Protein AF-A0A3P3W175-F1 (afdb_monomer)

Solvent-accessible surface area (backbone atoms only — not comparable to full-atom values): 4161 Å² total; per-residue (Å²): 134,83,88,79,78,76,74,72,74,37,16,20,17,28,74,81,83,70,46,68,37,82,45,87,78,70,60,76,89,43,46,50,71,80,22,88,38,64,70,59,17,57,53,41,55,66,56,39,63,69,44,44,80,72,42,64,83,64,68,80,73,80,85,81,130

Foldseek 3Di:
DDPPPPPQFFWWQFQVVRAIDGPDPDDPVRTDDRDNDRVVNNCVNVVCVVCCVVCVVPPVPPPDD

Sequence (65 aa):
MSDYNETPEEYWYNTRTGEVEQGKQSISSERLGPFPTFEQAERANEKLAENARAWAEEEAAEDDE

Secondary structure (DSSP, 8-state):
----------EEEETTT--EEESS-S-GGGEEEEESSH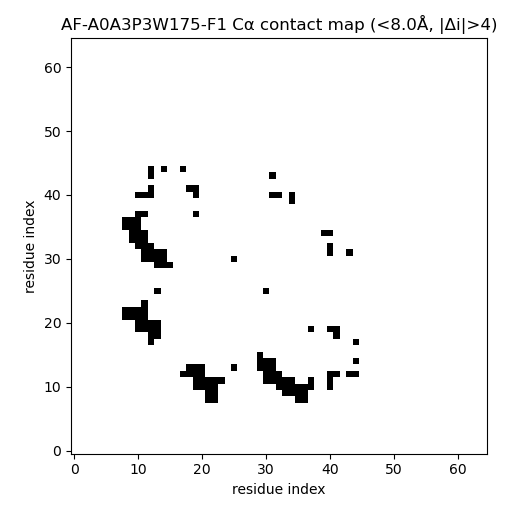HHHHTHHHHHHHHHHHHTTTGGGSS--

pLDDT: mean 72.68, std 16.15, range [41.94, 90.94]

Structure (mmCIF, N/CA/C/O backbone):
data_AF-A0A3P3W175-F1
#
_entry.id   AF-A0A3P3W175-F1
#
loop_
_atom_site.group_PDB
_atom_site.id
_atom_site.type_symbol
_atom_site.label_atom_id
_atom_site.label_alt_id
_atom_site.label_comp_id
_atom_site.label_asym_id
_atom_site.label_entity_id
_atom_site.label_seq_id
_atom_site.pdbx_PDB_ins_code
_atom_site.Cartn_x
_atom_site.Cartn_y
_atom_site.Cartn_z
_atom_site.occupancy
_atom_site.B_iso_or_equiv
_atom_site.auth_seq_id
_atom_site.auth_comp_id
_atom_site.auth_asym_id
_atom_site.auth_atom_id
_atom_site.pdbx_PDB_model_num
ATOM 1 N N . MET A 1 1 ? -12.104 1.870 31.349 1.00 45.88 1 MET A N 1
ATOM 2 C CA . MET A 1 1 ? -12.656 1.359 30.081 1.00 45.88 1 MET A CA 1
ATOM 3 C C . MET A 1 1 ? -11.559 1.485 29.046 1.00 45.88 1 MET A C 1
ATOM 5 O O . MET A 1 1 ? -11.019 2.570 28.917 1.00 45.88 1 MET A O 1
ATOM 9 N N . SER A 1 2 ? -11.151 0.369 28.445 1.00 51.69 2 SER A N 1
ATOM 10 C CA . SER A 1 2 ? -10.097 0.325 27.428 1.00 51.69 2 SER A CA 1
ATOM 11 C C . SER A 1 2 ? -10.665 0.797 26.090 1.00 51.69 2 SER A C 1
ATOM 13 O O . SER A 1 2 ? -11.473 0.076 25.507 1.00 51.69 2 SER A O 1
ATOM 15 N N . ASP A 1 3 ? -10.230 1.958 25.604 1.00 60.44 3 ASP A N 1
ATOM 16 C CA . ASP A 1 3 ? -10.319 2.371 24.194 1.00 60.44 3 ASP A CA 1
ATOM 17 C C . ASP A 1 3 ? -9.400 1.473 23.345 1.00 60.44 3 ASP A C 1
ATOM 19 O O . ASP A 1 3 ? -8.325 1.863 22.905 1.00 60.44 3 ASP A O 1
ATOM 23 N N . TYR A 1 4 ? -9.761 0.197 23.204 1.00 56.19 4 TYR A N 1
ATOM 24 C CA . TYR A 1 4 ? -8.975 -0.808 22.481 1.00 56.19 4 TYR A CA 1
ATOM 25 C C . TYR A 1 4 ? -9.659 -1.186 21.169 1.00 56.19 4 TYR A C 1
ATOM 27 O O . TYR A 1 4 ? -10.004 -2.342 20.947 1.00 56.19 4 TYR A O 1
ATOM 35 N N . ASN A 1 5 ? -9.863 -0.209 20.289 1.00 60.66 5 ASN A N 1
ATOM 36 C CA . ASN A 1 5 ? -10.060 -0.512 18.872 1.00 60.66 5 ASN A CA 1
ATOM 37 C C . ASN A 1 5 ? -9.582 0.634 17.970 1.00 60.66 5 ASN A C 1
ATOM 39 O O . ASN A 1 5 ? -10.286 1.046 17.054 1.00 60.66 5 ASN A O 1
ATOM 43 N N . GLU A 1 6 ? -8.390 1.160 18.241 1.00 57.12 6 GLU A N 1
ATOM 44 C CA . GLU A 1 6 ? -7.811 2.269 17.474 1.00 57.12 6 GLU A CA 1
ATOM 45 C C . GLU A 1 6 ? -6.622 1.825 16.613 1.00 57.12 6 GLU A C 1
ATOM 47 O O . GLU A 1 6 ? -5.695 2.591 16.373 1.00 57.12 6 GLU A O 1
ATOM 52 N N . THR A 1 7 ? -6.618 0.581 16.119 1.00 59.09 7 THR A N 1
ATOM 53 C CA . THR A 1 7 ? -5.820 0.312 14.917 1.00 59.09 7 THR A CA 1
ATOM 54 C C . THR A 1 7 ? -6.517 1.049 13.775 1.00 59.09 7 THR A C 1
ATOM 56 O O . THR A 1 7 ? -7.638 0.651 13.437 1.00 59.09 7 THR A O 1
ATOM 59 N N . PRO A 1 8 ? -5.933 2.135 13.229 1.00 66.81 8 PRO A N 1
ATOM 60 C CA . PRO A 1 8 ? -6.525 2.827 12.093 1.00 66.81 8 PRO A CA 1
ATOM 61 C C . PRO A 1 8 ? -6.756 1.806 10.982 1.00 66.81 8 PRO A C 1
ATOM 63 O O . PRO A 1 8 ? -5.971 0.872 10.840 1.00 66.81 8 PRO A O 1
ATOM 66 N N . GLU A 1 9 ? -7.851 1.938 10.240 1.00 77.38 9 GLU A N 1
ATOM 67 C CA . GLU A 1 9 ? -8.193 1.004 9.169 1.00 77.38 9 GLU A CA 1
ATOM 68 C C . GLU A 1 9 ? -7.050 0.966 8.138 1.00 77.38 9 GLU A C 1
ATOM 70 O O . GLU A 1 9 ? -6.888 1.881 7.334 1.00 77.38 9 GLU A O 1
ATOM 75 N N . GLU A 1 10 ? -6.210 -0.070 8.200 1.00 87.06 10 GLU A N 1
ATOM 76 C CA . GLU A 1 10 ? -5.087 -0.248 7.283 1.00 87.06 10 GLU A CA 1
ATOM 77 C C . GLU A 1 10 ? -5.602 -0.919 6.011 1.00 87.06 10 GLU A C 1
ATOM 79 O O . GLU A 1 10 ? -6.019 -2.078 6.044 1.00 87.06 10 GLU A O 1
ATOM 84 N N . TYR A 1 11 ? -5.567 -0.217 4.883 1.00 90.38 11 TYR A N 1
ATOM 85 C CA . TYR A 1 11 ? -5.951 -0.784 3.592 1.00 90.38 11 TYR A CA 1
ATOM 86 C C . TYR A 1 11 ? -4.721 -1.348 2.887 1.00 90.38 11 TYR A C 1
ATOM 88 O O . TYR A 1 11 ? -3.657 -0.736 2.883 1.00 90.38 11 TYR A O 1
ATOM 96 N N . TRP A 1 12 ? -4.845 -2.517 2.280 1.00 90.94 12 TRP A N 1
ATOM 97 C CA . TRP A 1 12 ? -3.749 -3.200 1.602 1.00 90.94 12 TRP A CA 1
ATOM 98 C C . TRP A 1 12 ? -4.199 -3.598 0.212 1.00 90.94 12 TRP A C 1
ATOM 100 O O . TRP A 1 12 ? -5.294 -4.111 0.048 1.00 90.94 12 TRP A O 1
ATOM 110 N N . TYR A 1 13 ? -3.368 -3.372 -0.795 1.00 89.75 13 TYR A N 1
ATOM 111 C CA . TYR A 1 13 ? -3.662 -3.830 -2.144 1.00 89.75 13 TYR A CA 1
ATOM 112 C C . TYR A 1 13 ? -3.039 -5.205 -2.373 1.00 89.75 13 TYR A C 1
ATOM 114 O O . TYR A 1 13 ? -1.826 -5.354 -2.237 1.00 89.75 13 TYR A O 1
ATOM 122 N N . ASN A 1 14 ? -3.853 -6.200 -2.710 1.00 89.25 14 ASN A N 1
ATOM 123 C CA . ASN A 1 14 ? -3.405 -7.536 -3.063 1.00 89.25 14 ASN A CA 1
ATOM 124 C C . ASN A 1 14 ? -2.936 -7.542 -4.521 1.00 89.25 14 ASN A C 1
ATOM 126 O O . ASN A 1 14 ? -3.739 -7.424 -5.444 1.00 89.25 14 ASN A O 1
ATOM 130 N N . THR A 1 15 ? -1.635 -7.693 -4.739 1.00 82.50 15 THR A N 1
ATOM 131 C CA . THR A 1 15 ? -1.036 -7.684 -6.079 1.00 82.50 15 THR A CA 1
ATOM 132 C C . THR A 1 15 ? -1.338 -8.958 -6.868 1.00 82.50 15 THR A C 1
ATOM 134 O O . THR A 1 15 ? -1.280 -8.937 -8.096 1.00 82.50 15 THR A O 1
ATOM 137 N N . ARG A 1 16 ? -1.710 -10.052 -6.187 1.00 82.25 16 ARG A N 1
ATOM 138 C CA . ARG A 1 16 ? -2.050 -11.340 -6.802 1.00 82.25 16 ARG A CA 1
ATOM 139 C C . ARG A 1 16 ? -3.489 -11.390 -7.307 1.00 82.25 16 ARG A C 1
ATOM 141 O O . ARG A 1 16 ? -3.714 -11.826 -8.432 1.00 82.25 16 ARG A O 1
ATOM 148 N N . THR A 1 17 ? -4.463 -10.990 -6.486 1.00 84.69 17 THR A N 1
ATOM 149 C CA . THR A 1 17 ? -5.888 -10.976 -6.886 1.00 84.69 17 THR A CA 1
ATOM 150 C C . THR A 1 17 ? -6.299 -9.665 -7.542 1.00 84.69 17 THR A C 1
ATOM 152 O O . THR A 1 17 ? -7.250 -9.626 -8.318 1.00 84.69 17 THR A O 1
ATOM 155 N N . GLY A 1 18 ? -5.553 -8.600 -7.267 1.00 85.31 18 GLY A N 1
ATOM 156 C CA . GLY A 1 18 ? -5.823 -7.262 -7.750 1.00 85.31 18 GLY A CA 1
ATOM 157 C C . GLY A 1 18 ? -6.862 -6.494 -6.929 1.00 85.31 18 GLY A C 1
ATOM 158 O O . GLY A 1 18 ? -7.395 -5.498 -7.419 1.00 85.31 18 GLY A O 1
ATOM 159 N N . GLU A 1 19 ? -7.166 -6.947 -5.713 1.00 89.06 19 GLU A N 1
ATOM 160 C CA . GLU A 1 19 ? -8.231 -6.416 -4.855 1.00 89.06 19 GLU A CA 1
ATOM 161 C C . GLU A 1 19 ? -7.678 -5.662 -3.640 1.00 89.06 19 GLU A C 1
ATOM 163 O O . GLU A 1 19 ? -6.548 -5.880 -3.211 1.00 89.06 19 GLU A O 1
ATOM 168 N N . VAL A 1 20 ? -8.488 -4.788 -3.042 1.00 90.44 20 VAL A N 1
ATOM 169 C CA . VAL A 1 20 ? -8.132 -4.106 -1.791 1.00 90.44 20 VAL A CA 1
ATOM 170 C C . VAL A 1 20 ? -8.661 -4.892 -0.593 1.00 90.44 20 VAL A C 1
ATOM 172 O O . VAL A 1 20 ? -9.853 -5.170 -0.483 1.00 90.44 20 VAL A O 1
ATOM 175 N N . GLU A 1 21 ? -7.773 -5.188 0.346 1.00 90.75 21 GLU A N 1
ATOM 176 C CA . GLU A 1 21 ? -8.037 -5.871 1.603 1.00 90.75 21 GLU A CA 1
ATOM 177 C C . GLU A 1 21 ? -8.020 -4.885 2.775 1.00 90.75 21 GLU A C 1
ATOM 179 O O . GLU A 1 21 ? -7.136 -4.031 2.883 1.00 90.75 21 GLU A O 1
ATOM 184 N N . GLN A 1 22 ? -8.965 -5.034 3.704 1.00 89.38 22 GLN A N 1
ATOM 185 C CA . GLN A 1 22 ? -8.905 -4.344 4.989 1.00 89.38 22 GLN A CA 1
ATOM 186 C C . GLN A 1 22 ? -8.084 -5.192 5.974 1.00 89.38 22 GLN A C 1
ATOM 188 O O . GLN A 1 22 ? -8.473 -6.296 6.370 1.00 89.38 22 GLN A O 1
ATOM 193 N N . GLY A 1 23 ? -6.916 -4.680 6.353 1.00 84.38 23 GLY A N 1
ATOM 194 C CA . GLY A 1 23 ? -5.958 -5.347 7.226 1.00 84.38 23 GLY A CA 1
ATOM 195 C C . GLY A 1 23 ? -5.141 -6.458 6.552 1.00 84.38 23 GLY A C 1
ATOM 196 O O . GLY A 1 23 ? -4.954 -6.516 5.334 1.00 84.38 23 GLY A O 1
ATOM 197 N N . LYS A 1 24 ? -4.593 -7.347 7.384 1.00 82.12 24 LYS A N 1
ATOM 198 C CA . LYS A 1 24 ? -3.637 -8.387 6.975 1.00 82.12 24 LYS A CA 1
ATOM 199 C C . LYS A 1 24 ? -4.312 -9.708 6.592 1.00 82.12 24 LYS A C 1
ATOM 201 O O . LYS A 1 24 ? -4.146 -10.693 7.301 1.00 82.12 24 LYS A O 1
ATOM 206 N N . GLN A 1 25 ? -5.090 -9.711 5.506 1.00 80.88 25 GLN A N 1
ATOM 207 C CA . GLN A 1 25 ? -5.798 -10.908 5.018 1.00 80.88 25 GLN A CA 1
ATOM 208 C C . GLN A 1 25 ? -4.878 -11.870 4.231 1.00 80.88 25 GLN A C 1
ATOM 210 O O . GLN A 1 25 ? -4.801 -13.047 4.567 1.00 80.88 25 GLN A O 1
ATOM 215 N N . SER A 1 26 ? -4.134 -11.376 3.236 1.00 82.06 26 SER A N 1
ATOM 216 C CA . SER A 1 26 ? -3.116 -12.129 2.472 1.00 82.06 26 SER A CA 1
ATOM 217 C C . SER A 1 26 ? -1.687 -12.103 3.048 1.00 82.06 26 SER A C 1
ATOM 219 O O . SER A 1 26 ? -1.392 -11.390 4.010 1.00 82.06 26 SER A O 1
ATOM 221 N N . ILE A 1 27 ? -0.762 -12.868 2.465 1.00 83.12 27 ILE A N 1
ATOM 222 C CA . ILE A 1 27 ? 0.643 -12.906 2.908 1.00 83.12 27 ILE A CA 1
ATOM 223 C C . ILE A 1 27 ? 1.369 -11.579 2.644 1.00 83.12 27 ILE A C 1
ATOM 225 O O . ILE A 1 27 ? 0.942 -10.778 1.815 1.00 83.12 27 ILE A O 1
ATOM 229 N N . SER A 1 28 ? 2.459 -11.327 3.373 1.00 75.31 28 SER A N 1
ATOM 230 C CA . SER A 1 28 ? 3.187 -10.053 3.301 1.00 75.31 28 SER A CA 1
ATOM 231 C C . SER A 1 28 ? 3.794 -9.751 1.929 1.00 75.31 28 SER A C 1
ATOM 233 O O . SER A 1 28 ? 3.862 -8.585 1.563 1.00 75.31 28 SER A O 1
ATOM 235 N N . SER A 1 29 ? 4.185 -10.775 1.171 1.00 81.75 29 SER A N 1
ATOM 236 C CA . SER A 1 29 ? 4.784 -10.610 -0.161 1.00 81.75 29 SER A CA 1
ATOM 237 C C . SER A 1 29 ? 3.763 -10.201 -1.230 1.00 81.75 29 SER A C 1
ATOM 239 O O . SER A 1 29 ? 4.106 -9.572 -2.218 1.00 81.75 29 SER A O 1
ATOM 241 N N . GLU A 1 30 ? 2.480 -10.510 -1.023 1.00 81.44 30 GLU A N 1
ATOM 242 C CA . GLU A 1 30 ? 1.407 -10.245 -1.996 1.00 81.44 30 GLU A CA 1
ATOM 243 C C . GLU A 1 30 ? 0.644 -8.945 -1.699 1.00 81.44 30 GLU A C 1
ATOM 245 O O . GL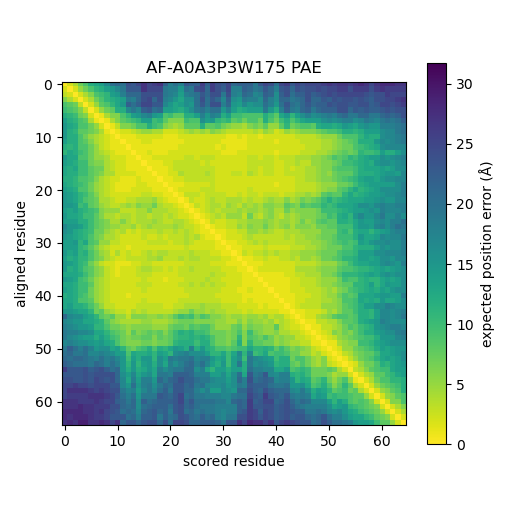U A 1 30 ? -0.323 -8.619 -2.385 1.00 81.44 30 GLU A O 1
ATOM 250 N N . ARG A 1 31 ? 1.034 -8.202 -0.655 1.00 86.69 31 ARG A N 1
ATOM 251 C CA . ARG A 1 31 ? 0.351 -6.980 -0.212 1.00 86.69 31 ARG A CA 1
ATOM 252 C C . ARG A 1 31 ? 1.224 -5.753 -0.434 1.00 86.69 31 ARG A C 1
ATOM 254 O O . ARG A 1 31 ? 2.365 -5.688 0.006 1.00 86.69 31 ARG A O 1
ATOM 261 N N . LEU A 1 32 ? 0.636 -4.725 -1.022 1.00 85.62 32 LEU A N 1
ATOM 262 C CA . LEU A 1 32 ?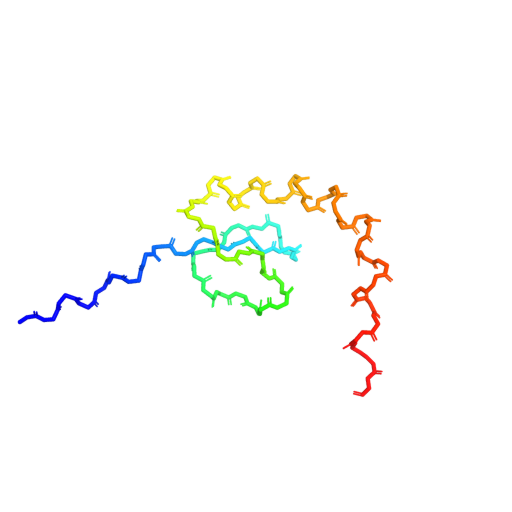 1.227 -3.401 -1.132 1.00 85.62 32 LEU A CA 1
ATOM 263 C C . LEU A 1 32 ? 0.501 -2.459 -0.162 1.00 85.62 32 LEU A C 1
ATOM 265 O O . LEU A 1 32 ? -0.730 -2.397 -0.165 1.00 85.62 32 LEU A O 1
ATOM 269 N N . GLY A 1 33 ? 1.236 -1.758 0.702 1.00 84.88 33 GLY A N 1
ATOM 270 C CA . GLY A 1 33 ? 0.653 -0.899 1.739 1.00 84.88 33 GLY A CA 1
ATOM 271 C C . GLY A 1 33 ? 1.524 -0.798 3.001 1.00 84.88 33 GLY A C 1
ATOM 272 O O . GLY A 1 33 ? 2.689 -1.199 2.963 1.00 84.88 33 GLY A O 1
ATOM 273 N N . PRO A 1 34 ? 0.988 -0.271 4.120 1.00 86.62 34 PRO A N 1
ATOM 274 C CA . PRO A 1 34 ? -0.416 0.079 4.350 1.00 86.62 34 PRO A CA 1
ATOM 275 C C . PRO A 1 34 ? -0.822 1.402 3.688 1.00 86.62 34 PRO A C 1
ATOM 277 O O . PRO A 1 34 ? -0.064 2.371 3.654 1.00 86.62 34 PRO A O 1
ATOM 280 N N . PHE A 1 35 ? -2.054 1.450 3.196 1.00 88.12 35 PHE A N 1
ATOM 281 C CA . PHE A 1 35 ? -2.690 2.636 2.646 1.00 88.12 35 PHE A CA 1
ATOM 282 C C . PHE A 1 35 ? -3.658 3.259 3.651 1.00 88.12 35 PHE A C 1
ATOM 284 O O . PHE A 1 35 ? -4.371 2.540 4.355 1.00 88.12 35 PHE A O 1
ATOM 291 N N . PRO A 1 36 ? -3.734 4.601 3.684 1.00 85.38 36 PRO A N 1
ATOM 292 C CA . PRO A 1 36 ? -4.627 5.310 4.592 1.00 85.38 36 PRO A CA 1
ATOM 293 C C . PRO A 1 36 ? -6.096 5.240 4.158 1.00 85.38 36 PRO A C 1
ATOM 295 O O . PRO A 1 36 ? -6.979 5.514 4.963 1.00 85.38 36 PRO 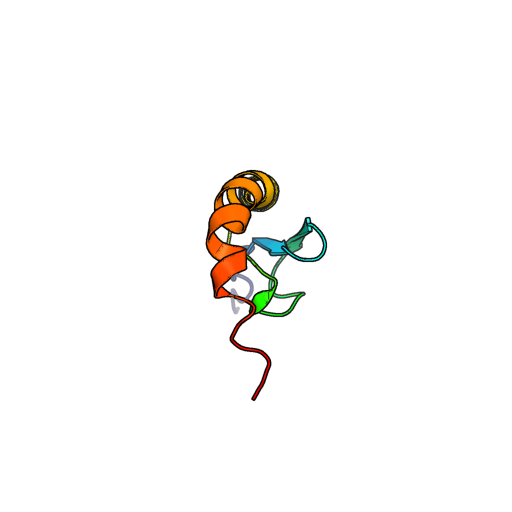A O 1
ATOM 298 N N . THR A 1 37 ? -6.372 4.929 2.886 1.00 89.44 37 THR A N 1
ATOM 299 C CA . THR A 1 37 ? -7.731 4.843 2.342 1.00 89.44 37 THR A CA 1
ATOM 300 C C . THR A 1 37 ? -7.847 3.737 1.299 1.00 89.44 37 THR A C 1
ATOM 302 O O . THR A 1 37 ? -6.881 3.424 0.598 1.00 89.44 37 THR A O 1
ATOM 305 N N . PHE A 1 38 ? -9.060 3.201 1.148 1.00 88.81 38 PHE A N 1
ATOM 306 C CA . PHE A 1 38 ? -9.399 2.234 0.102 1.00 88.81 38 PHE A CA 1
ATOM 307 C C . PHE A 1 38 ? -9.067 2.761 -1.299 1.00 88.81 38 PHE A C 1
ATOM 309 O O . PHE A 1 38 ? -8.453 2.059 -2.087 1.00 88.81 38 PHE A O 1
ATOM 316 N N . GLU A 1 39 ? -9.393 4.023 -1.591 1.00 89.06 39 GLU A N 1
ATOM 317 C CA . GLU A 1 39 ? -9.152 4.632 -2.908 1.00 89.06 39 GLU A CA 1
ATOM 318 C C . GLU A 1 39 ? -7.651 4.706 -3.253 1.00 89.06 39 GLU A C 1
ATOM 320 O O . GLU A 1 39 ? -7.264 4.523 -4.404 1.00 89.06 39 GLU A O 1
ATOM 325 N N . GLN A 1 40 ? -6.782 4.938 -2.258 1.00 87.75 40 GLN A N 1
ATOM 326 C CA . GLN A 1 40 ? -5.326 4.897 -2.457 1.00 87.75 40 GLN A CA 1
ATOM 327 C C . GLN A 1 40 ? -4.829 3.474 -2.723 1.00 87.75 40 GLN A C 1
ATOM 329 O O . GLN A 1 40 ? -3.948 3.292 -3.561 1.00 87.75 40 GLN A O 1
ATOM 334 N N . ALA A 1 41 ? -5.402 2.485 -2.033 1.00 90.06 41 ALA A N 1
ATOM 335 C CA . ALA A 1 41 ? -5.095 1.082 -2.267 1.00 90.06 41 ALA A CA 1
ATOM 336 C C . ALA A 1 41 ? -5.610 0.605 -3.635 1.00 90.06 41 ALA A C 1
ATOM 338 O O . ALA A 1 41 ? -4.897 -0.103 -4.328 1.00 90.06 41 ALA A O 1
ATOM 339 N N . GLU A 1 42 ? -6.792 1.029 -4.080 1.00 88.81 42 GLU A N 1
ATOM 340 C CA . GLU A 1 42 ? -7.343 0.653 -5.391 1.00 88.81 42 GLU A CA 1
ATOM 341 C C . GLU A 1 42 ? -6.473 1.203 -6.532 1.00 88.81 42 GLU A C 1
ATOM 343 O O . GLU A 1 42 ? -6.082 0.473 -7.445 1.00 88.81 42 GLU A O 1
ATOM 348 N N . ARG A 1 43 ? -6.051 2.470 -6.417 1.00 88.19 43 ARG A N 1
ATOM 349 C CA . ARG A 1 43 ? -5.116 3.110 -7.360 1.00 88.19 43 ARG A CA 1
ATOM 350 C C . ARG A 1 43 ? -3.686 2.579 -7.276 1.00 88.19 43 ARG A C 1
ATOM 352 O O . ARG A 1 43 ? -2.829 2.973 -8.072 1.00 88.19 43 ARG A O 1
ATOM 359 N N . ALA A 1 44 ? -3.389 1.694 -6.325 1.00 83.25 44 ALA A N 1
ATOM 360 C CA . ALA A 1 44 ? -2.092 1.043 -6.268 1.00 83.25 44 ALA A CA 1
ATOM 361 C C . ALA A 1 44 ? -1.852 0.167 -7.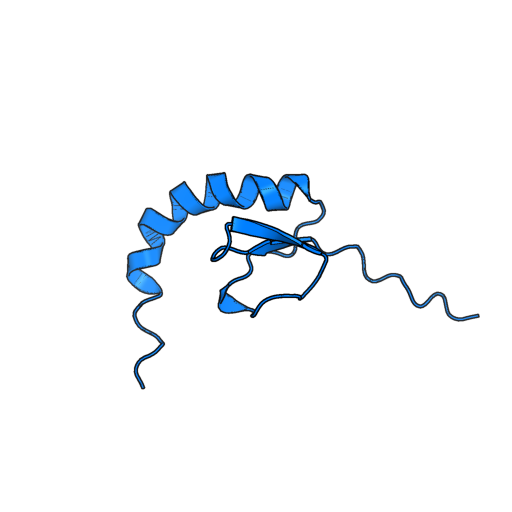502 1.00 83.25 44 ALA A C 1
ATOM 363 O O . ALA A 1 44 ? -0.712 0.114 -7.952 1.00 83.25 44 ALA A O 1
ATOM 364 N N . ASN A 1 45 ? -2.896 -0.437 -8.093 1.00 74.38 45 ASN A N 1
ATOM 365 C CA . ASN A 1 45 ? -2.776 -1.220 -9.329 1.00 74.38 45 ASN A CA 1
ATOM 366 C C . ASN A 1 45 ? -2.156 -0.406 -10.469 1.00 74.38 45 ASN A C 1
ATOM 368 O O . ASN A 1 45 ? -1.238 -0.873 -11.136 1.00 74.38 45 ASN A O 1
ATOM 372 N N . GLU A 1 46 ? -2.632 0.826 -10.657 1.00 77.06 46 GLU A N 1
ATOM 373 C CA . GLU A 1 46 ? -2.205 1.699 -11.751 1.00 77.06 46 GLU A CA 1
ATOM 374 C C . GLU A 1 46 ? -0.705 2.001 -11.645 1.00 77.06 46 GLU A C 1
ATOM 376 O O . GLU A 1 46 ? 0.038 1.864 -12.614 1.00 77.06 46 GLU A O 1
ATOM 381 N N . LYS A 1 47 ? -0.234 2.307 -10.429 1.00 69.19 47 LYS A N 1
ATOM 382 C CA . LYS A 1 47 ? 1.193 2.522 -10.145 1.00 69.19 47 LYS A CA 1
ATOM 383 C C . LYS A 1 47 ? 2.001 1.229 -10.188 1.00 69.19 47 LYS A C 1
ATOM 385 O O . LYS A 1 47 ? 3.179 1.257 -10.542 1.00 69.19 47 LYS A O 1
ATOM 390 N N . LEU A 1 48 ? 1.406 0.106 -9.794 1.00 66.81 48 LEU A N 1
ATOM 391 C CA . LEU A 1 48 ? 2.068 -1.189 -9.810 1.00 66.81 48 LEU A CA 1
ATOM 392 C C . LEU A 1 48 ? 2.277 -1.658 -11.245 1.00 66.81 48 LEU A C 1
ATOM 394 O O . LEU A 1 48 ? 3.360 -2.110 -11.539 1.00 66.81 48 LEU A O 1
ATOM 398 N N . ALA A 1 49 ? 1.332 -1.493 -12.169 1.00 65.88 49 ALA A N 1
ATOM 399 C CA . ALA A 1 49 ? 1.537 -1.862 -13.573 1.00 65.88 49 ALA A CA 1
ATOM 400 C C . ALA A 1 49 ? 2.731 -1.113 -14.199 1.00 65.88 49 ALA A C 1
ATOM 402 O O . ALA A 1 49 ? 3.493 -1.672 -14.993 1.00 65.88 49 ALA A O 1
ATOM 403 N N . GLU A 1 50 ? 2.939 0.142 -13.798 1.00 62.75 50 GLU A N 1
ATOM 404 C CA . GLU A 1 50 ? 4.071 0.950 -14.247 1.00 62.75 50 GLU A CA 1
ATOM 405 C C . GLU A 1 50 ? 5.411 0.560 -13.610 1.00 62.75 50 GLU A C 1
ATOM 407 O O . GLU A 1 50 ? 6.445 0.736 -14.259 1.00 62.75 50 GLU A O 1
ATOM 412 N N . ASN A 1 51 ? 5.402 0.028 -12.384 1.00 61.00 51 ASN A N 1
ATOM 413 C CA . ASN A 1 51 ? 6.606 -0.384 -11.655 1.00 61.00 51 ASN A CA 1
ATOM 414 C C . ASN A 1 51 ? 6.909 -1.889 -11.785 1.00 61.00 51 ASN A C 1
ATOM 416 O O . ASN A 1 51 ? 8.065 -2.265 -11.886 1.00 61.00 51 ASN A O 1
ATOM 420 N N . ALA A 1 52 ? 5.908 -2.760 -11.876 1.00 56.59 52 ALA A N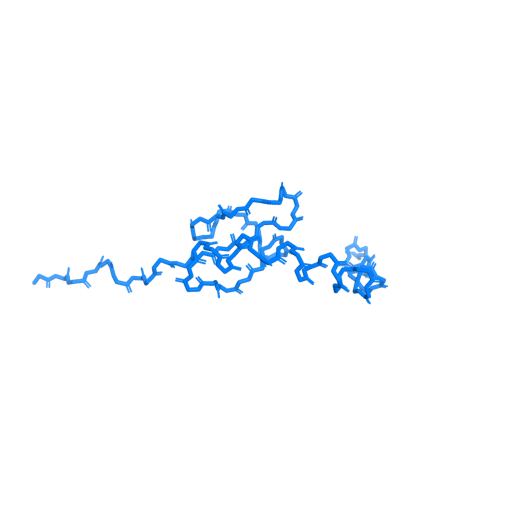 1
ATOM 421 C CA . ALA A 1 52 ? 6.029 -4.211 -12.017 1.00 56.59 52 ALA A CA 1
ATOM 422 C C . ALA A 1 52 ? 6.758 -4.588 -13.307 1.00 56.59 52 ALA A C 1
ATOM 424 O O . ALA A 1 52 ? 7.595 -5.479 -13.291 1.00 56.59 52 ALA A O 1
ATOM 425 N N . ARG A 1 53 ? 6.554 -3.843 -14.402 1.00 54.44 53 ARG A N 1
ATOM 426 C CA . ARG A 1 53 ? 7.378 -3.985 -15.618 1.00 54.44 53 ARG A CA 1
ATOM 427 C C . ARG A 1 53 ? 8.878 -3.738 -15.387 1.00 54.44 53 ARG A C 1
ATOM 429 O O . ARG A 1 53 ? 9.674 -4.156 -16.213 1.00 54.44 53 ARG A O 1
ATOM 436 N N . ALA A 1 54 ? 9.247 -3.035 -14.317 1.00 54.47 54 ALA A N 1
ATOM 437 C CA . ALA A 1 54 ? 10.626 -2.717 -13.959 1.00 54.47 54 ALA A CA 1
ATOM 438 C C . ALA A 1 54 ? 11.168 -3.559 -12.784 1.00 54.47 54 ALA A C 1
ATOM 440 O O . ALA A 1 54 ? 12.377 -3.611 -12.616 1.00 54.47 54 ALA A O 1
ATOM 441 N N . TRP A 1 55 ? 10.304 -4.208 -11.992 1.00 49.91 55 TRP A N 1
ATOM 442 C CA . TRP A 1 55 ? 10.676 -4.935 -10.763 1.00 49.91 55 TRP A CA 1
ATOM 443 C C . TRP A 1 55 ? 10.377 -6.444 -10.822 1.00 49.91 55 TRP A C 1
ATOM 445 O O . TRP A 1 55 ? 10.992 -7.213 -10.091 1.00 49.91 55 TRP A O 1
ATOM 455 N N . ALA A 1 56 ? 9.509 -6.904 -11.735 1.00 52.44 56 ALA A N 1
ATOM 456 C CA . ALA A 1 56 ? 9.292 -8.335 -11.993 1.00 52.44 56 ALA A CA 1
ATOM 457 C C . ALA A 1 56 ? 10.543 -9.042 -12.555 1.00 52.44 56 ALA A C 1
ATOM 459 O O . ALA A 1 56 ? 10.561 -10.264 -12.669 1.00 52.44 56 ALA A O 1
ATOM 460 N N . GLU A 1 57 ? 11.582 -8.279 -12.899 1.00 50.12 57 GLU A N 1
ATOM 461 C CA . GLU A 1 57 ? 12.894 -8.799 -13.278 1.00 50.12 57 GLU A CA 1
ATOM 462 C C . GLU A 1 57 ? 13.801 -9.075 -12.054 1.00 50.12 57 GLU A C 1
ATOM 464 O O . GLU A 1 57 ? 14.788 -9.788 -12.200 1.00 50.12 57 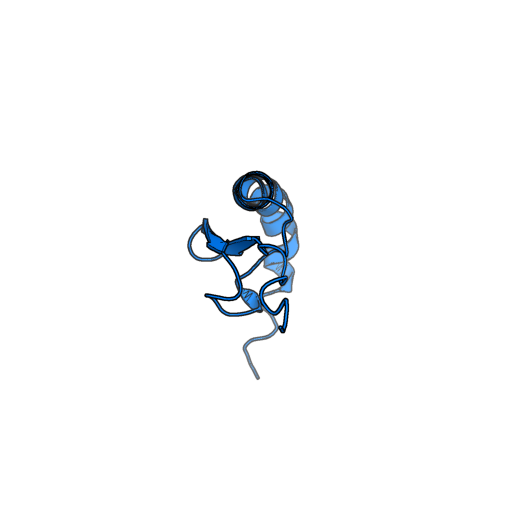GLU A O 1
ATOM 469 N N . GLU A 1 58 ? 13.452 -8.598 -10.844 1.00 47.56 58 GLU A N 1
ATOM 470 C CA . GLU A 1 58 ? 14.238 -8.805 -9.607 1.00 47.56 58 GLU A CA 1
ATOM 471 C C . GLU A 1 58 ? 13.572 -9.733 -8.565 1.00 47.56 58 GLU A C 1
ATOM 473 O O . GLU A 1 58 ? 14.285 -10.399 -7.821 1.00 47.56 58 GLU A O 1
ATOM 478 N N . GLU A 1 59 ? 12.238 -9.861 -8.518 1.00 47.56 59 GLU A N 1
ATOM 479 C CA . GLU A 1 59 ? 11.546 -10.635 -7.457 1.00 47.56 59 GLU A CA 1
ATOM 480 C C . GLU A 1 59 ? 11.376 -12.144 -7.757 1.00 47.56 59 GLU A C 1
ATOM 482 O O . GLU A 1 59 ? 10.997 -12.920 -6.885 1.00 47.56 59 GLU A O 1
ATOM 487 N N . ALA A 1 60 ? 11.689 -12.604 -8.974 1.00 50.84 60 ALA A N 1
ATOM 488 C CA . ALA A 1 60 ? 11.645 -14.032 -9.330 1.00 50.84 60 ALA A CA 1
ATOM 489 C C . ALA A 1 60 ? 12.906 -14.819 -8.904 1.00 50.84 60 ALA A C 1
ATOM 491 O O . ALA A 1 60 ? 13.065 -15.975 -9.296 1.00 50.84 60 ALA A O 1
ATOM 492 N N . ALA A 1 61 ? 13.818 -14.195 -8.150 1.00 49.69 61 ALA A N 1
ATOM 493 C CA . ALA A 1 61 ? 15.113 -14.765 -7.783 1.00 49.69 61 ALA A CA 1
ATOM 494 C C . ALA A 1 61 ? 15.210 -15.285 -6.332 1.00 49.69 61 ALA A C 1
ATOM 496 O O . ALA A 1 61 ? 16.258 -15.815 -5.979 1.00 49.69 61 ALA A O 1
ATOM 497 N N . GLU A 1 62 ? 14.167 -15.163 -5.499 1.00 50.34 62 GLU A N 1
ATOM 498 C CA . GLU A 1 62 ? 14.257 -15.485 -4.056 1.00 50.34 62 GLU A CA 1
ATOM 499 C C . GLU A 1 62 ? 13.268 -16.566 -3.556 1.00 50.34 62 GLU A C 1
ATOM 501 O O . GL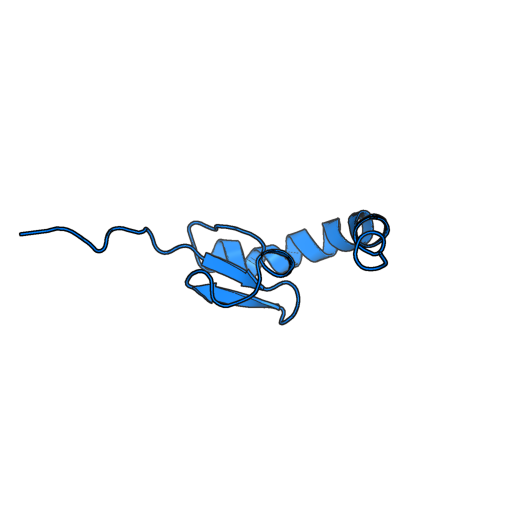U A 1 62 ? 12.971 -16.612 -2.366 1.00 50.34 62 GLU A O 1
ATOM 506 N N . ASP A 1 63 ? 12.778 -17.461 -4.426 1.00 48.00 63 ASP A N 1
ATOM 507 C CA . ASP A 1 63 ? 12.033 -18.681 -4.025 1.00 48.00 63 ASP A CA 1
ATOM 508 C C . ASP A 1 63 ? 12.617 -19.951 -4.689 1.00 48.00 63 ASP A C 1
ATOM 510 O O . ASP A 1 63 ? 11.892 -20.810 -5.179 1.00 48.00 63 ASP A O 1
ATOM 514 N N . ASP A 1 64 ? 13.948 -20.0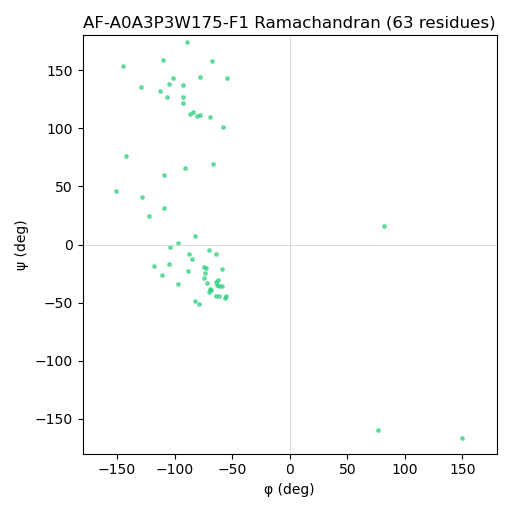59 -4.762 1.00 41.94 64 ASP A N 1
ATOM 515 C CA . ASP A 1 64 ? 14.652 -21.323 -5.051 1.00 41.94 64 ASP A CA 1
ATOM 516 C C . ASP A 1 64 ? 15.938 -21.390 -4.199 1.00 41.94 64 ASP A C 1
ATOM 518 O O . ASP A 1 64 ? 17.040 -21.118 -4.675 1.00 41.94 64 ASP A O 1
ATOM 522 N N . GLU A 1 65 ? 15.790 -21.692 -2.902 1.00 42.56 65 GLU A N 1
ATOM 523 C CA . GLU A 1 65 ? 16.821 -22.382 -2.100 1.00 42.56 65 GLU A CA 1
ATOM 524 C C . GLU A 1 65 ? 16.191 -23.309 -1.046 1.00 42.56 65 GLU A C 1
ATOM 526 O O . GLU A 1 65 ? 15.272 -22.867 -0.317 1.00 42.56 65 GLU A O 1
#

Radius of gyration: 14.41 Å; Cα contacts (8 Å, |Δi|>4): 67; chains: 1; bounding box: 30×28×46 Å

Mean predicted aligned error: 9.97 Å

Nearest PDB structures (foldseek):
  1eaw-assembly1_B  TM=6.575E-01  e=1.483E+00  Bos taurus
  4w5h-assembly1_A  TM=3.939E-01  e=1.483E+00  Streptococcus pneumoniae D39
  3t62-assembly1_D  TM=4.925E-01  e=4.027E+00  Stichodactyla helianthus
  3ofw-assembly1_A  TM=5.188E-01  e=6.004E+00  Stichodactyla helianthus

Organism: NCBI:txid2488791